Protein 2BDT (pdb70)

CATH classification: 3.40.50.300

Sequence (170 aa):
KKLYIITGPAGVGKSTTCKRLAAQLDNSAYIEGDIINHVVGGYRPPWESDELLALTWKNITDLTVNFLLAQNDVVLDYIAFPDEAEALAQTVQAKVDDVEIRFIILWTNREELLRRDALRKKGERCLELVEEFESKGIDERYFYNTSHLQPTNLNDIVKNLKTNPRFIFC

Organism: Halalkalibacterium halodurans (strain ATCC BAA-125 / DSM 18197 / FERM 7344 / JCM 9153 / C-125) (NCBI:txid272558)

Radius of gyration: 15.75 Å; Cα contacts (8 Å, |Δi|>4): 230; chains: 1; bounding box: 42×40×36 Å

Foldseek 3Di:
DEEEAEAEFPLLCLVVLLVLLQVPDPFADEAELVVLLCPDVPRDDCVPDVPSVVVSLVVVLVVCLVSVVVVHHYYYYDHDAPVSLVVSCVSSVVRDPPYQYFAAYEAEDPVVSQVSCVPPPVHPVSCVSVVVRVVSPDDPLRYDYCNPPDVVCSVVVSVCSVPPCSRSVD

Structure (mmCIF, N/CA/C/O backbone):
data_2BDT
#
_entry.id   2BDT
#
_cell.length_a   43.675
_cell.length_b   43.675
_cell.length_c   198.846
_cell.angle_alpha   90.00
_cell.angle_beta   90.00
_cell.angle_gamma   90.00
#
_symmetry.space_group_name_H-M   'P 43 21 2'
#
loop_
_entity.id
_entity.type
_entity.pdbx_description
1 polymer BH3686
2 non-polymer 'SULFATE ION'
3 water water
#
loop_
_atom_site.group_PDB
_atom_site.id
_atom_site.type_symbol
_atom_site.label_atom_id
_atom_site.label_alt_id
_atom_site.label_comp_id
_atom_site.label_asym_id
_atom_site.label_entity_id
_atom_site.label_seq_id
_atom_site.pdbx_PDB_ins_code
_atom_site.Cartn_x
_atom_site.Cartn_y
_atom_site.Cartn_z
_atom_site.occupancy
_atom_site.B_iso_or_equiv
_atom_site.auth_seq_id
_atom_site.auth_comp_id
_atom_site.auth_asym_id
_atom_site.auth_atom_id
_atom_site.pdbx_PDB_model_num
ATOM 9 N N . LYS A 1 2 ? 38.379 11.139 99.966 1.00 40.61 2 LYS A N 1
ATOM 10 C CA . LYS A 1 2 ? 36.958 11.098 99.661 1.00 35.31 2 LYS A CA 1
ATOM 11 C C . LYS A 1 2 ? 36.671 10.635 98.234 1.00 31.14 2 LYS A C 1
ATOM 12 O O . LYS A 1 2 ? 37.505 10.762 97.340 1.00 30.76 2 LYS A O 1
ATOM 18 N N . LYS A 1 3 ? 35.476 10.104 98.020 1.00 26.35 3 LYS A N 1
ATOM 19 C CA . LYS A 1 3 ? 35.110 9.634 96.702 1.00 22.81 3 LYS A CA 1
ATOM 20 C C . LYS A 1 3 ? 33.722 10.114 96.295 1.00 19.92 3 LYS A C 1
ATOM 21 O O . LYS A 1 3 ? 32.803 10.170 97.114 1.00 18.41 3 LYS A O 1
ATOM 27 N N . LEU A 1 4 ? 33.594 10.493 95.028 1.00 15.71 4 LEU A N 1
ATOM 28 C CA . LEU A 1 4 ? 32.325 10.944 94.484 1.00 15.76 4 LEU A CA 1
ATOM 29 C C . LEU A 1 4 ? 31.948 10.007 93.350 1.00 14.80 4 LEU A C 1
ATOM 30 O O . LEU A 1 4 ? 32.746 9.752 92.443 1.00 15.40 4 LEU A O 1
ATOM 35 N N . TYR A 1 5 ? 30.730 9.490 93.412 1.00 14.28 5 TYR A N 1
ATOM 36 C CA . TYR A 1 5 ? 30.230 8.564 92.405 1.00 13.44 5 TYR A CA 1
ATOM 37 C C . TYR A 1 5 ? 29.055 9.181 91.680 1.00 11.90 5 TYR A C 1
ATOM 38 O O . TYR A 1 5 ? 27.981 9.340 92.244 1.00 14.43 5 TYR A O 1
ATOM 47 N N . ILE A 1 6 ? 29.269 9.537 90.428 1.00 13.26 6 ILE A N 1
ATOM 48 C CA . ILE A 1 6 ? 28.219 10.113 89.601 1.00 12.61 6 ILE A CA 1
ATOM 49 C C . ILE A 1 6 ? 27.643 8.990 88.737 1.00 15.81 6 ILE A C 1
ATOM 50 O O . ILE A 1 6 ? 28.180 8.675 87.663 1.00 15.44 6 ILE A O 1
ATOM 55 N N . ILE A 1 7 ? 26.556 8.390 89.223 1.00 15.93 7 ILE A N 1
ATOM 56 C CA . ILE A 1 7 ? 25.885 7.288 88.544 1.00 15.95 7 ILE A CA 1
ATOM 57 C C . ILE A 1 7 ? 24.726 7.809 87.707 1.00 16.06 7 ILE A C 1
ATOM 58 O O . ILE A 1 7 ? 23.747 8.297 88.247 1.00 18.03 7 ILE A O 1
ATOM 63 N N . THR A 1 8 ? 24.820 7.689 86.391 1.00 16.83 8 THR A N 1
ATOM 64 C CA . THR A 1 8 ? 23.751 8.177 85.534 1.00 18.30 8 THR A CA 1
ATOM 65 C C . THR A 1 8 ? 23.269 7.096 84.553 1.00 19.65 8 THR A C 1
ATOM 66 O O . THR A 1 8 ? 23.597 5.920 84.714 1.00 19.27 8 THR A O 1
ATOM 70 N N . GLY A 1 9 ? 22.497 7.492 83.542 1.00 20.17 9 GLY A N 1
ATOM 71 C CA . GLY A 1 9 ? 21.988 6.530 82.576 1.00 20.35 9 GLY A CA 1
ATOM 72 C C . GLY A 1 9 ? 20.486 6.672 82.403 1.00 19.89 9 GLY A C 1
ATOM 73 O O . GLY A 1 9 ? 19.834 7.279 83.247 1.00 18.58 9 GLY A O 1
ATOM 74 N N . PRO A 1 10 ? 19.906 6.116 81.329 1.00 20.44 10 PRO A N 1
ATOM 75 C CA . PRO A 1 10 ? 18.470 6.185 81.043 1.00 22.71 10 PRO A CA 1
ATOM 76 C C . PRO A 1 10 ? 17.579 5.703 82.186 1.00 23.66 10 PRO A C 1
ATOM 77 O O . PRO A 1 10 ? 18.021 4.973 83.070 1.00 26.63 10 PRO A O 1
ATOM 81 N N . ALA A 1 11 ? 16.316 6.100 82.159 1.00 24.20 11 ALA A N 1
ATOM 82 C CA . ALA A 1 11 ? 15.392 5.674 83.199 1.00 26.68 11 ALA A CA 1
ATOM 83 C C . ALA A 1 11 ? 15.179 4.156 83.135 1.00 27.17 11 ALA A C 1
ATOM 84 O O . ALA A 1 11 ? 15.203 3.560 82.057 1.00 27.48 11 ALA A O 1
ATOM 86 N N . GLY A 1 12 ? 14.989 3.541 84.300 1.00 26.92 12 GLY A N 1
ATOM 87 C CA . GLY A 1 12 ? 14.767 2.107 84.368 1.00 24.93 12 GLY A CA 1
ATOM 88 C C . GLY A 1 12 ? 16.015 1.247 84.294 1.00 26.08 12 GLY A C 1
ATOM 89 O O . GLY A 1 12 ? 15.922 0.016 84.340 1.00 26.03 12 GLY A O 1
ATOM 90 N N . VAL A 1 13 ? 17.180 1.884 84.197 1.00 24.83 13 VAL A N 1
ATOM 91 C CA . VAL A 1 13 ? 18.441 1.160 84.100 1.00 23.34 13 VAL A CA 1
ATOM 92 C C . VAL A 1 13 ? 18.913 0.637 85.451 1.00 21.73 13 VAL A C 1
ATOM 93 O O . VAL A 1 13 ? 19.847 -0.158 85.522 1.00 22.13 13 VAL A O 1
ATOM 97 N N . GLY A 1 14 ? 18.264 1.085 86.523 1.00 23.12 14 GLY A N 1
ATOM 98 C CA . GLY A 1 14 ? 18.625 0.635 87.861 1.00 18.93 14 GLY A CA 1
ATOM 99 C C . GLY A 1 14 ? 19.587 1.539 88.619 1.00 18.69 14 GLY A C 1
ATOM 100 O O . GLY A 1 14 ? 20.362 1.064 89.460 1.00 17.10 14 GLY A O 1
ATOM 101 N N . LYS A 1 15 ? 19.543 2.841 88.336 1.00 16.21 15 LYS A N 1
ATOM 102 C CA . LYS A 1 15 ? 20.418 3.801 89.012 1.00 14.72 15 LYS A CA 1
ATOM 103 C C . LYS A 1 15 ? 20.106 3.855 90.505 1.00 14.15 15 LYS A C 1
ATOM 104 O O . LYS A 1 15 ? 21.005 3.814 91.346 1.00 15.90 15 LYS A O 1
ATOM 110 N N . SER A 1 16 ? 18.824 3.970 90.825 1.00 12.37 16 SER A N 1
ATOM 111 C CA . SER A 1 16 ? 18.385 4.028 92.214 1.00 13.57 16 SER A CA 1
ATOM 112 C C . SER A 1 16 ? 18.868 2.792 92.976 1.00 12.01 16 SER A C 1
ATOM 113 O O . SER A 1 16 ? 19.520 2.904 94.006 1.00 12.83 16 SER A O 1
ATOM 116 N N . THR A 1 17 ? 18.566 1.613 92.452 1.00 12.84 17 THR A N 1
ATOM 117 C CA . THR A 1 17 ? 18.965 0.371 93.098 1.00 14.34 17 THR A CA 1
ATOM 118 C C . THR A 1 17 ? 20.472 0.258 93.310 1.00 15.19 17 THR A C 1
ATOM 119 O O . THR A 1 17 ? 20.932 -0.174 94.368 1.00 15.39 17 THR A O 1
ATOM 123 N N . THR A 1 18 ? 21.240 0.654 92.305 1.00 16.37 18 THR A N 1
ATOM 124 C CA . THR A 1 18 ? 22.685 0.581 92.380 1.00 15.58 18 THR A CA 1
ATOM 125 C C . THR A 1 18 ? 23.254 1.589 93.368 1.00 14.93 18 THR A C 1
ATOM 126 O O . THR A 1 18 ? 24.137 1.259 94.165 1.00 14.34 18 THR A O 1
ATOM 130 N N . CYS A 1 19 ? 22.757 2.822 93.317 1.00 13.11 19 CYS A N 1
ATOM 131 C CA . CYS A 1 19 ? 23.259 3.859 94.220 1.00 14.15 19 CYS A CA 1
ATOM 132 C C . CYS A 1 19 ? 22.977 3.561 95.690 1.00 14.42 19 CYS A C 1
ATOM 133 O O . CYS A 1 19 ? 23.849 3.742 96.538 1.00 13.12 19 CYS A O 1
ATOM 136 N N . LYS A 1 20 ? 21.762 3.100 95.987 1.00 15.08 20 LYS A N 1
ATOM 137 C CA . LYS A 1 20 ? 21.381 2.783 97.362 1.00 15.39 20 LYS A CA 1
ATOM 138 C C . LYS A 1 20 ? 22.266 1.684 97.941 1.00 14.80 20 LYS A C 1
ATOM 139 O O . LYS A 1 20 ? 22.643 1.721 99.111 1.00 15.04 20 LYS A O 1
ATOM 145 N N . ARG A 1 21 ? 22.584 0.696 97.118 1.00 13.58 21 ARG A N 1
ATOM 146 C CA . ARG A 1 21 ? 23.420 -0.406 97.562 1.00 14.24 21 ARG A CA 1
ATOM 147 C C . ARG A 1 21 ? 24.853 0.103 97.736 1.00 15.36 21 ARG A C 1
ATOM 148 O O . ARG A 1 21 ? 25.504 -0.193 98.741 1.00 17.79 21 ARG A O 1
ATOM 156 N N . LEU A 1 22 ? 25.340 0.888 96.776 1.00 15.66 22 LEU A N 1
ATOM 157 C CA . LEU A 1 22 ? 26.700 1.426 96.866 1.00 16.17 22 LEU A CA 1
ATOM 158 C C . LEU A 1 22 ? 26.886 2.253 98.134 1.00 18.34 22 LEU A C 1
ATOM 159 O O . LEU A 1 22 ? 27.823 2.018 98.906 1.00 17.78 22 LEU A O 1
ATOM 164 N N . ALA A 1 23 ? 25.994 3.218 98.349 1.00 18.86 23 ALA A N 1
ATOM 165 C CA . ALA A 1 23 ? 26.069 4.083 99.527 1.00 21.03 23 ALA A CA 1
ATOM 166 C C . ALA A 1 23 ? 26.142 3.263 100.811 1.00 22.41 23 ALA A C 1
ATOM 167 O O . ALA A 1 23 ? 27.022 3.477 101.656 1.00 22.87 23 ALA A O 1
ATOM 169 N N . ALA A 1 24 ? 25.212 2.322 100.950 1.00 21.71 24 ALA A N 1
ATOM 170 C CA . ALA A 1 24 ? 25.153 1.474 102.132 1.00 22.47 24 ALA A CA 1
ATOM 171 C C . ALA A 1 24 ? 26.424 0.659 102.377 1.00 23.69 24 ALA A C 1
ATOM 172 O O . ALA A 1 24 ? 26.613 0.139 103.472 1.00 22.57 24 ALA A O 1
ATOM 174 N N . GLN A 1 25 ? 27.293 0.563 101.370 1.00 25.35 25 GLN A N 1
ATOM 175 C CA . GLN A 1 25 ? 28.536 -0.196 101.491 1.00 25.63 25 GLN A CA 1
ATOM 176 C C . GLN A 1 25 ? 29.708 0.598 102.067 1.00 26.47 25 GLN A C 1
ATOM 177 O O . GLN A 1 25 ? 30.606 0.029 102.686 1.00 26.94 25 GLN A O 1
ATOM 183 N N . LEU A 1 26 ? 29.717 1.907 101.856 1.00 25.34 26 LEU A N 1
ATOM 184 C CA . LEU A 1 26 ? 30.807 2.719 102.372 1.00 22.96 26 LEU A CA 1
ATOM 185 C C . LEU A 1 26 ? 30.589 2.979 103.861 1.00 23.02 26 LEU A C 1
ATOM 186 O O . LEU A 1 26 ? 29.452 2.974 104.329 1.00 23.74 26 LEU A O 1
ATOM 191 N N . ASP A 1 27 ? 31.675 3.184 104.604 1.00 22.38 27 ASP A N 1
ATOM 192 C CA . ASP A 1 27 ? 31.577 3.449 106.034 1.00 22.22 27 ASP A CA 1
ATOM 193 C C . ASP A 1 27 ? 30.927 4.789 106.308 1.00 20.81 27 ASP A C 1
ATOM 194 O O . ASP A 1 27 ? 30.122 4.926 107.228 1.00 22.94 27 ASP A O 1
ATOM 199 N N . ASN A 1 28 ? 31.298 5.786 105.517 1.00 18.89 28 ASN A N 1
ATOM 200 C CA . ASN A 1 28 ? 30.743 7.130 105.667 1.00 17.68 28 ASN A CA 1
ATOM 201 C C . ASN A 1 28 ? 30.396 7.658 104.291 1.00 15.71 28 ASN A C 1
ATOM 202 O O . ASN A 1 28 ? 31.282 7.954 103.484 1.00 15.59 28 ASN A O 1
ATOM 207 N N . SER A 1 29 ? 29.101 7.791 104.033 1.00 13.58 29 SER A N 1
ATOM 208 C CA . SER A 1 29 ? 28.660 8.236 102.730 1.00 12.92 29 SER A CA 1
ATOM 209 C C . SER A 1 29 ? 27.351 9.002 102.741 1.00 12.30 29 SER A C 1
ATOM 210 O O . SER A 1 29 ? 26.600 8.981 103.717 1.00 12.49 29 SER A O 1
ATOM 213 N N . ALA A 1 30 ? 27.090 9.675 101.629 1.00 10.77 30 ALA A N 1
ATOM 214 C CA . ALA A 1 30 ? 25.876 10.447 101.463 1.00 11.50 30 ALA A CA 1
ATOM 215 C C . ALA A 1 30 ? 25.261 10.046 100.130 1.00 12.40 30 ALA A C 1
ATOM 216 O O . ALA A 1 30 ? 25.973 9.860 99.140 1.00 10.96 30 ALA A O 1
ATOM 218 N N . TYR A 1 31 ? 23.941 9.902 100.107 1.00 11.86 31 TYR A N 1
ATOM 219 C CA . TYR A 1 31 ? 23.253 9.537 98.882 1.00 11.80 31 TYR A CA 1
ATOM 220 C C . TYR A 1 31 ? 22.346 10.676 98.448 1.00 11.35 31 TYR A C 1
ATOM 221 O O . TYR A 1 31 ? 21.437 11.064 99.180 1.00 10.04 31 TYR A O 1
ATOM 230 N N . ILE A 1 32 ? 22.607 11.218 97.260 1.00 11.89 32 ILE A N 1
ATOM 231 C CA . ILE A 1 32 ? 21.804 12.311 96.729 1.00 11.74 32 ILE A CA 1
ATOM 232 C C . ILE A 1 32 ? 20.976 11.846 95.537 1.00 12.08 32 ILE A C 1
ATOM 233 O O . ILE A 1 32 ? 21.512 11.324 94.564 1.00 12.59 32 ILE A O 1
ATOM 238 N N . GLU A 1 33 ? 19.669 12.040 95.622 1.00 12.99 33 GLU A N 1
ATOM 239 C CA . GLU A 1 33 ? 18.764 11.679 94.535 1.00 15.24 33 GLU A CA 1
ATOM 240 C C . GLU A 1 33 ? 18.398 12.970 93.804 1.00 14.82 33 GLU A C 1
ATOM 241 O O . GLU A 1 33 ? 17.624 13.777 94.315 1.00 12.69 33 GLU A O 1
ATOM 247 N N 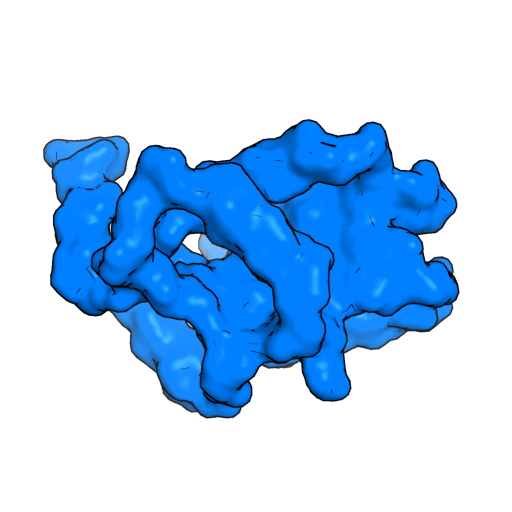. GLY A 1 34 ? 18.953 13.159 92.611 1.00 15.73 34 GLY A N 1
ATOM 248 C CA . GLY A 1 34 ? 18.673 14.359 91.848 1.00 17.11 34 GLY A CA 1
ATOM 249 C C . GLY A 1 34 ? 17.203 14.730 91.755 1.00 19.28 34 GLY A C 1
ATOM 250 O O . GLY A 1 34 ? 16.857 15.907 91.863 1.00 21.08 34 GLY A O 1
ATOM 251 N N . ASP A 1 35 ? 16.333 13.742 91.557 1.00 18.73 35 ASP A N 1
ATOM 252 C CA . ASP A 1 35 ? 14.902 14.015 91.447 1.00 21.13 35 ASP A CA 1
ATOM 253 C C . ASP A 1 35 ? 14.263 14.646 92.677 1.00 20.36 35 ASP A C 1
ATOM 254 O O . ASP A 1 35 ? 13.418 15.532 92.550 1.00 20.37 35 ASP A O 1
ATOM 259 N N . ILE A 1 36 ? 14.654 14.202 93.866 1.00 18.69 36 ILE A N 1
ATOM 260 C CA . ILE A 1 36 ? 14.066 14.778 95.066 1.00 19.60 36 ILE A CA 1
ATOM 261 C C . ILE A 1 36 ? 14.489 16.252 95.142 1.00 17.42 36 ILE A C 1
ATOM 262 O O . ILE A 1 36 ? 13.691 17.117 95.504 1.00 16.46 36 ILE A O 1
ATOM 267 N N . ILE A 1 37 ? 15.732 16.543 94.764 1.00 15.07 37 ILE A N 1
ATOM 268 C CA . ILE A 1 37 ? 16.233 17.921 94.793 1.00 14.47 37 ILE A CA 1
ATOM 269 C C . ILE A 1 37 ? 15.451 18.804 93.827 1.00 13.35 37 ILE A C 1
ATOM 270 O O . ILE A 1 37 ? 14.994 19.896 94.178 1.00 11.47 37 ILE A O 1
ATOM 275 N N . ASN A 1 38 ? 15.310 18.312 92.605 1.00 11.88 38 ASN A N 1
ATOM 276 C CA . ASN A 1 38 ? 14.600 19.025 91.555 1.00 13.51 38 ASN A CA 1
ATOM 277 C C . ASN A 1 38 ? 13.155 19.288 91.948 1.00 14.96 38 ASN A C 1
ATOM 278 O O . ASN A 1 38 ? 12.636 20.383 91.745 1.00 15.64 38 ASN A O 1
ATOM 283 N N . HIS A 1 39 ? 12.504 18.278 92.510 1.00 14.49 39 HIS A N 1
ATOM 284 C CA . HIS A 1 39 ? 11.115 18.427 92.888 1.00 14.39 39 HIS A CA 1
ATOM 285 C C . HIS A 1 39 ? 10.890 19.254 94.156 1.00 14.96 39 HIS A C 1
ATOM 286 O O . HIS A 1 39 ? 9.765 19.362 94.631 1.00 11.62 39 HIS A O 1
ATOM 301 N N . VAL A 1 41 ? 11.104 22.349 94.277 1.00 13.17 41 VAL A N 1
ATOM 302 C CA . VAL A 1 41 ? 10.413 23.544 93.824 1.00 16.72 41 VAL A CA 1
ATOM 303 C C . VAL A 1 41 ? 8.953 23.202 93.541 1.00 15.35 41 VAL A C 1
ATOM 304 O O . VAL A 1 41 ? 8.659 22.347 92.713 1.00 15.92 41 VAL A O 1
ATOM 308 N N . VAL A 1 42 ? 8.048 23.868 94.254 1.00 16.55 42 VAL A N 1
ATOM 309 C CA . VAL A 1 42 ? 6.612 23.642 94.103 1.00 17.28 42 VAL A CA 1
ATOM 310 C C . VAL A 1 42 ? 5.971 24.720 93.237 1.00 17.95 42 VAL A C 1
ATOM 311 O O . VAL A 1 42 ? 5.736 24.510 92.045 1.00 20.83 42 VAL A O 1
ATOM 315 N N . GLY A 1 43 ? 5.687 25.871 93.835 1.00 15.93 43 GLY A N 1
ATOM 316 C CA . GLY A 1 43 ? 5.092 26.949 93.071 1.00 15.70 43 GLY A CA 1
ATOM 317 C C . GLY A 1 43 ? 5.975 27.327 91.894 1.00 17.39 43 GLY A C 1
ATOM 318 O O . GLY A 1 43 ? 7.152 27.667 92.073 1.00 15.41 43 GLY A O 1
ATOM 319 N N . GLY A 1 44 ?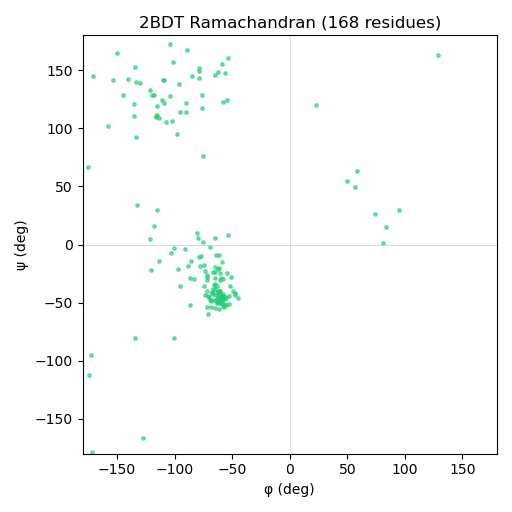 5.414 27.247 90.688 1.00 15.84 44 GLY A N 1
ATOM 320 C CA . GLY A 1 44 ? 6.159 27.600 89.495 1.00 14.20 44 GLY A CA 1
ATOM 321 C C . GLY A 1 44 ? 7.039 26.498 88.945 1.00 16.10 44 GLY A C 1
ATOM 322 O O . GLY A 1 44 ? 7.907 26.746 88.103 1.00 17.11 44 GLY A O 1
ATOM 323 N N . TYR A 1 45 ? 6.814 25.273 89.403 1.00 16.49 45 TYR A N 1
ATOM 324 C CA . TYR A 1 45 ? 7.613 24.140 88.945 1.00 15.94 45 TYR A CA 1
ATOM 325 C C . TYR A 1 45 ? 7.480 23.876 87.451 1.00 19.17 45 TYR A C 1
ATOM 326 O O . TYR A 1 45 ? 6.429 24.098 86.844 1.00 19.75 4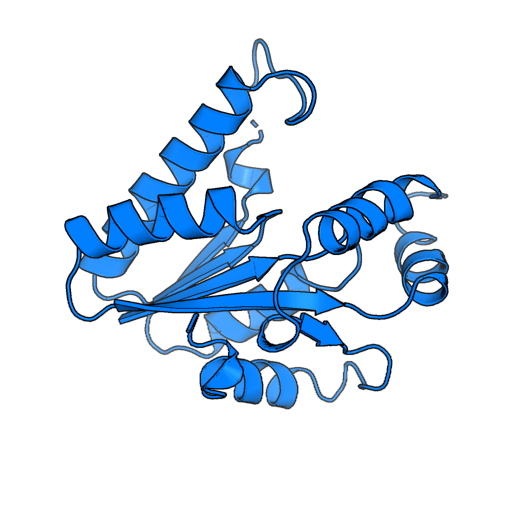5 TYR A O 1
ATOM 335 N N . ARG A 1 46 ? 8.561 23.373 86.873 1.00 20.85 46 ARG A N 1
ATOM 336 C CA . ARG A 1 46 ? 8.595 23.061 85.464 1.00 22.75 46 ARG A CA 1
ATOM 337 C C . ARG A 1 46 ? 9.632 21.962 85.279 1.00 24.00 46 ARG A C 1
ATOM 338 O O . ARG A 1 46 ? 10.662 21.953 85.943 1.00 24.35 46 ARG A O 1
ATOM 346 N N . PRO A 1 47 ? 9.363 21.004 84.386 1.00 26.11 47 PRO A N 1
ATOM 347 C CA . PRO A 1 47 ? 10.318 19.919 84.155 1.00 25.32 47 PRO A CA 1
ATOM 348 C C . PRO A 1 47 ? 11.672 20.427 83.698 1.00 25.57 47 PRO A C 1
ATOM 349 O O . PRO A 1 47 ? 11.778 21.513 83.128 1.00 25.17 47 PRO A O 1
ATOM 353 N N . PRO A 1 48 ? 12.728 19.639 83.945 1.00 26.18 48 PRO A N 1
ATOM 354 C CA . PRO A 1 48 ? 14.107 19.972 83.574 1.00 27.90 48 PRO A CA 1
ATOM 355 C C . PRO A 1 48 ? 14.265 20.420 82.121 1.00 28.72 48 PRO A C 1
ATOM 356 O O . PRO A 1 48 ? 15.013 21.349 81.828 1.00 28.67 48 PRO A O 1
ATOM 360 N N . TRP A 1 49 ? 13.552 19.758 81.216 1.00 29.99 49 TRP A N 1
ATOM 361 C CA . TRP A 1 49 ? 13.640 20.085 79.801 1.00 31.97 49 TRP A CA 1
ATOM 362 C C . TRP A 1 49 ? 12.832 21.312 79.371 1.00 31.58 49 TRP A C 1
ATOM 363 O O . TRP A 1 49 ? 12.760 21.613 78.184 1.00 32.39 49 TRP A O 1
ATOM 374 N N . GLU A 1 50 ? 12.231 22.022 80.322 1.00 29.96 50 GLU A N 1
ATOM 375 C CA . GLU A 1 50 ? 11.461 23.211 79.976 1.00 29.77 50 GLU A CA 1
ATOM 376 C C . GLU A 1 50 ? 11.965 24.475 80.663 1.00 30.23 50 GLU A C 1
ATOM 377 O O . GLU A 1 50 ? 11.356 25.539 80.528 1.00 30.59 50 GLU A O 1
ATOM 383 N N . SER A 1 51 ? 13.070 24.363 81.398 1.00 29.62 51 SER A N 1
ATOM 384 C CA . SER A 1 51 ? 13.637 25.513 82.102 1.00 28.72 51 SER A CA 1
ATOM 385 C C . SER A 1 51 ? 15.117 25.351 82.429 1.00 28.06 51 SER A C 1
ATOM 386 O O . SER A 1 51 ? 15.472 24.666 83.376 1.00 28.53 51 SER A O 1
ATOM 389 N N . ASP A 1 52 ? 15.979 25.987 81.647 1.00 29.07 52 ASP A N 1
ATOM 390 C CA . ASP A 1 52 ? 17.410 25.903 81.891 1.00 30.34 52 ASP A CA 1
ATOM 391 C C . ASP A 1 52 ? 17.750 26.544 83.225 1.00 29.58 52 ASP A C 1
ATOM 392 O O . ASP A 1 52 ? 18.775 26.235 83.824 1.00 32.25 52 ASP A O 1
ATOM 397 N N . GLU A 1 53 ? 16.877 27.442 83.673 1.00 28.17 53 GLU A N 1
ATOM 398 C CA . GLU A 1 53 ? 17.036 28.138 84.939 1.00 26.03 53 GLU A CA 1
ATOM 399 C C . GLU A 1 53 ? 16.788 27.178 86.098 1.00 23.74 53 GLU A C 1
ATOM 400 O O . GLU A 1 53 ? 17.612 27.051 86.997 1.00 21.12 53 GLU A O 1
ATOM 406 N N . LEU A 1 54 ? 15.638 26.513 86.075 1.00 21.34 54 LEU A N 1
ATOM 407 C CA . LEU A 1 54 ? 15.299 25.587 87.139 1.00 20.73 54 LEU A CA 1
ATOM 408 C C . LEU A 1 54 ? 16.288 24.429 87.178 1.00 19.81 54 LEU A C 1
ATOM 409 O O . LEU A 1 54 ? 16.648 23.954 88.256 1.00 22.11 54 LEU A O 1
ATOM 414 N N . LEU A 1 55 ? 16.745 24.002 86.005 1.00 16.11 55 LEU A N 1
ATOM 415 C CA . LEU A 1 55 ? 17.700 22.914 85.912 1.00 16.18 55 LEU A CA 1
ATOM 416 C C . LEU A 1 55 ? 19.049 23.336 86.484 1.00 14.26 55 LEU A C 1
ATOM 417 O O . LEU A 1 55 ? 19.703 22.562 87.180 1.00 13.04 55 LEU A O 1
ATOM 422 N N . ALA A 1 56 ? 19.466 24.563 86.198 1.00 13.82 56 ALA A N 1
ATOM 423 C CA . ALA A 1 56 ? 20.744 25.049 86.715 1.00 13.73 56 ALA A CA 1
ATOM 424 C C . ALA A 1 56 ? 20.648 25.151 88.233 1.00 12.96 56 ALA A C 1
ATOM 425 O O . ALA A 1 56 ? 21.622 24.895 88.939 1.00 14.97 56 ALA A O 1
ATOM 427 N N . LEU A 1 57 ? 19.467 25.517 88.729 1.00 11.15 57 LEU A N 1
ATOM 428 C CA . LEU A 1 57 ? 19.241 25.629 90.170 1.00 11.39 57 LEU A CA 1
ATOM 429 C C . LEU A 1 57 ? 19.452 24.255 90.804 1.00 10.47 57 LEU A C 1
ATOM 430 O O . LEU A 1 57 ? 20.185 24.108 91.784 1.00 8.86 57 LEU A O 1
ATOM 435 N N . THR A 1 58 ? 18.797 23.252 90.229 1.00 10.43 58 THR A N 1
ATOM 436 C CA . THR A 1 58 ? 18.920 21.883 90.710 1.00 9.20 58 THR A CA 1
ATOM 437 C C . THR A 1 58 ? 20.388 21.448 90.814 1.00 9.27 58 THR A C 1
ATOM 438 O O . THR A 1 58 ? 20.790 20.848 91.817 1.00 7.60 58 THR A O 1
ATOM 442 N N . TRP A 1 59 ? 21.194 21.767 89.801 1.00 8.55 59 TRP A N 1
ATOM 443 C CA . TRP A 1 59 ? 22.608 21.394 89.832 1.00 10.45 59 TRP A CA 1
ATOM 444 C C . TRP A 1 59 ? 23.393 22.229 90.836 1.00 11.21 59 TRP A C 1
ATOM 445 O O . TRP A 1 59 ? 24.418 21.792 91.360 1.00 12.99 59 TRP A O 1
ATOM 456 N N . LYS A 1 60 ? 22.903 23.433 91.099 1.00 10.99 60 LYS A N 1
ATOM 457 C CA . LYS A 1 60 ? 23.532 24.319 92.070 1.00 11.20 60 LYS A CA 1
ATOM 458 C C . LYS A 1 60 ? 23.327 23.688 93.454 1.00 11.43 60 LYS A C 1
ATOM 459 O O . LYS A 1 60 ? 24.270 23.552 94.237 1.00 11.93 60 LYS A O 1
ATOM 465 N N . ASN A 1 61 ? 22.088 23.302 93.735 1.00 8.01 61 ASN A N 1
ATOM 466 C CA . ASN A 1 61 ? 21.733 22.669 94.995 1.00 7.06 61 ASN A CA 1
ATOM 467 C C . ASN A 1 61 ? 22.467 21.336 95.161 1.00 6.62 61 ASN A C 1
ATOM 468 O O . ASN A 1 61 ? 22.977 21.025 96.230 1.00 5.50 61 ASN A O 1
ATOM 473 N N . ILE A 1 62 ? 22.536 20.555 94.095 1.00 6.24 62 ILE A N 1
ATOM 474 C CA . ILE A 1 62 ? 23.245 19.284 94.151 1.00 6.54 62 ILE A CA 1
ATOM 475 C C . ILE A 1 62 ? 24.715 19.527 94.476 1.00 6.54 62 ILE A C 1
ATOM 476 O O . ILE A 1 62 ? 25.271 18.868 95.341 1.00 5.29 62 ILE A O 1
ATOM 481 N N . THR A 1 63 ? 25.329 20.479 93.774 1.00 7.80 63 THR A N 1
ATOM 482 C CA . THR A 1 63 ? 26.738 20.814 93.960 1.00 9.15 63 THR A CA 1
ATOM 483 C C . THR A 1 63 ? 27.061 21.269 95.376 1.00 8.50 63 THR A C 1
ATOM 484 O O . THR A 1 63 ? 28.032 20.807 95.949 1.00 9.00 63 THR A O 1
ATOM 488 N N . ASP A 1 64 ? 26.265 22.181 95.932 1.00 9.63 64 ASP A N 1
ATOM 489 C CA . ASP A 1 64 ? 26.515 22.674 97.287 1.00 10.79 64 ASP A CA 1
ATOM 490 C C . ASP A 1 64 ? 26.346 21.571 98.328 1.00 10.72 64 ASP A C 1
ATOM 491 O O . ASP A 1 64 ? 27.046 21.559 99.330 1.00 9.71 64 ASP A O 1
ATOM 496 N N . LEU A 1 65 ? 25.421 20.647 98.093 1.00 11.68 65 LEU A N 1
ATOM 497 C CA . LEU A 1 65 ? 25.225 19.552 99.027 1.00 12.22 65 LEU A CA 1
ATOM 498 C C . LEU A 1 65 ? 26.413 18.593 98.927 1.00 12.12 65 LEU A C 1
ATOM 499 O O . LEU A 1 65 ? 26.896 18.091 99.940 1.00 12.22 65 LEU A O 1
ATOM 504 N N . THR A 1 66 ? 26.892 18.354 97.706 1.00 10.43 66 THR A N 1
ATOM 505 C CA . THR A 1 66 ? 28.019 17.446 97.491 1.00 10.53 66 THR A CA 1
ATOM 506 C C . THR A 1 66 ? 29.282 17.974 98.178 1.00 9.96 66 THR A C 1
ATOM 507 O O . THR A 1 66 ? 29.989 17.230 98.854 1.00 10.23 66 THR A O 1
ATOM 511 N N . VAL A 1 67 ? 29.562 19.258 98.016 1.00 10.06 67 VAL A N 1
ATOM 512 C CA . VAL A 1 67 ? 30.734 19.840 98.648 1.00 11.06 67 VAL A CA 1
ATOM 513 C C . VAL A 1 67 ? 30.681 19.671 100.171 1.00 11.71 67 VAL A C 1
ATOM 514 O O . VAL A 1 67 ? 31.637 19.185 100.784 1.00 10.76 67 VAL A O 1
ATOM 518 N N . ASN A 1 68 ? 29.558 20.050 100.777 1.00 11.07 68 ASN A N 1
ATOM 519 C CA . ASN A 1 68 ? 29.394 19.915 102.218 1.00 9.79 68 ASN A CA 1
ATOM 520 C C . ASN A 1 68 ? 29.605 18.466 102.703 1.00 10.36 68 ASN A C 1
ATOM 521 O O . ASN A 1 68 ? 30.323 18.236 103.681 1.00 10.02 68 ASN A O 1
ATOM 526 N N . PHE A 1 69 ? 29.000 17.493 102.025 1.00 9.23 69 PHE A N 1
ATOM 527 C CA . PHE A 1 69 ? 29.149 16.083 102.415 1.00 10.20 69 PHE A CA 1
ATOM 528 C C . PHE A 1 69 ? 30.603 15.599 102.306 1.00 10.86 69 PHE A C 1
ATOM 529 O O . PHE A 1 69 ? 31.078 14.857 103.155 1.00 10.96 69 PHE A O 1
ATOM 537 N N . LEU A 1 70 ? 31.300 16.008 101.249 1.00 11.79 70 LEU A N 1
ATOM 538 C CA . LEU A 1 70 ? 32.694 15.615 101.072 1.00 10.75 70 LEU A CA 1
ATOM 539 C C . LEU A 1 70 ? 33.564 16.241 102.166 1.00 10.70 70 LEU A C 1
ATOM 540 O O . LEU A 1 70 ? 34.374 15.553 102.788 1.00 10.33 70 LEU A O 1
ATOM 545 N N . LEU A 1 71 ? 33.395 17.541 102.401 1.00 11.16 71 LEU A N 1
ATOM 546 C CA . LEU A 1 71 ? 34.163 18.246 103.435 1.00 11.52 71 LEU A CA 1
ATOM 547 C C . LEU A 1 71 ? 33.903 17.649 104.800 1.00 11.25 71 LEU A C 1
ATOM 548 O O . LEU A 1 71 ? 34.776 17.669 105.664 1.00 11.79 71 LEU A O 1
ATOM 553 N N . ALA A 1 72 ? 32.698 17.113 104.979 1.00 11.75 72 ALA A N 1
ATOM 554 C CA . ALA A 1 72 ? 32.295 16.492 106.235 1.00 13.15 72 ALA A CA 1
ATOM 555 C C . ALA A 1 72 ? 32.834 15.062 106.347 1.00 15.79 72 ALA A C 1
ATOM 556 O O . ALA A 1 72 ? 32.435 14.317 107.239 1.00 15.58 72 ALA A O 1
ATOM 558 N N . GLN A 1 73 ? 33.726 14.688 105.432 1.00 17.62 73 GLN A N 1
ATOM 559 C CA . GLN A 1 73 ? 34.354 13.368 105.427 1.00 20.01 73 GLN A CA 1
ATOM 560 C C . GLN A 1 73 ? 33.438 12.241 104.959 1.00 22.15 73 GLN A C 1
ATOM 561 O O . GLN A 1 73 ? 33.637 11.084 105.330 1.00 24.08 73 GLN A O 1
ATOM 567 N N . ASN A 1 74 ? 32.443 12.572 104.140 1.00 22.21 74 ASN A N 1
ATOM 568 C CA . ASN A 1 74 ? 31.517 11.572 103.609 1.00 20.60 74 ASN A CA 1
ATOM 569 C C . ASN A 1 74 ? 31.751 11.350 102.123 1.00 20.35 74 ASN A C 1
ATOM 570 O O . ASN A 1 74 ? 32.046 12.294 101.391 1.00 20.33 74 ASN A O 1
ATOM 575 N N . ASP A 1 75 ? 31.644 10.102 101.680 1.00 17.98 75 ASP A N 1
ATOM 576 C CA . ASP A 1 75 ? 31.773 9.828 100.263 1.00 15.98 75 ASP A CA 1
ATOM 577 C C . ASP A 1 75 ? 30.412 10.230 99.738 1.00 14.67 75 ASP A C 1
ATOM 578 O O . ASP A 1 75 ? 29.423 10.125 100.462 1.00 14.13 75 ASP A O 1
ATOM 583 N N . VAL A 1 76 ? 30.347 10.703 98.500 1.00 12.76 76 VAL A N 1
ATOM 584 C CA . VAL A 1 76 ? 29.061 11.105 97.943 1.00 10.66 76 VAL A CA 1
ATOM 585 C C . VAL A 1 76 ? 28.647 10.288 96.727 1.00 9.81 76 VAL A C 1
ATOM 586 O O . VAL A 1 76 ? 29.409 10.150 95.764 1.00 9.44 76 VAL A O 1
ATOM 590 N N . VAL A 1 77 ? 27.417 9.777 96.787 1.00 9.29 77 VAL A N 1
ATOM 591 C CA . VAL A 1 77 ? 26.811 8.978 95.726 1.00 9.73 77 VAL A CA 1
ATOM 592 C C . VAL A 1 77 ? 25.643 9.756 95.122 1.00 11.71 77 VAL A C 1
ATOM 593 O O . VAL A 1 77 ? 24.587 9.927 95.745 1.00 11.41 77 VAL A O 1
ATOM 597 N N . LEU A 1 78 ? 25.838 10.223 93.899 1.00 13.35 78 LEU A N 1
ATOM 598 C CA . LEU A 1 78 ? 24.825 11.000 93.215 1.00 14.06 78 LEU A CA 1
ATOM 599 C C . LEU A 1 78 ? 24.083 10.217 92.135 1.00 14.62 78 LEU A C 1
ATOM 600 O O . LEU A 1 78 ? 24.698 9.600 91.266 1.00 14.35 78 LEU A O 1
ATOM 605 N N . ASP A 1 79 ? 22.755 10.233 92.216 1.00 15.99 79 ASP A N 1
ATOM 606 C CA . ASP A 1 79 ? 21.893 9.565 91.243 1.00 16.13 79 ASP A CA 1
ATOM 607 C C . ASP A 1 79 ? 21.082 10.619 90.506 1.00 16.25 79 ASP A C 1
ATOM 608 O O . ASP A 1 79 ? 20.211 11.256 91.096 1.00 17.50 79 ASP A O 1
ATOM 613 N N . TYR A 1 80 ? 21.362 10.802 89.222 1.00 15.88 80 TYR A N 1
ATOM 614 C CA . TYR A 1 80 ? 20.625 11.775 88.423 1.00 14.96 80 TYR A CA 1
ATOM 615 C C . TYR A 1 80 ? 21.015 11.610 86.961 1.00 16.27 80 TYR A C 1
ATOM 616 O O . TYR A 1 80 ? 21.793 10.718 86.623 1.00 17.34 80 TYR A O 1
ATOM 625 N N . ILE A 1 81 ? 20.455 12.446 86.091 1.00 17.61 81 ILE A N 1
ATOM 626 C CA . ILE A 1 81 ? 20.782 12.398 84.666 1.00 18.04 81 ILE A CA 1
ATOM 627 C C . ILE A 1 81 ? 21.962 13.340 84.492 1.00 16.23 81 ILE A C 1
ATOM 628 O O . ILE A 1 81 ? 21.869 14.512 84.829 1.00 17.78 81 ILE A O 1
ATOM 633 N N . ALA A 1 82 ? 23.079 12.836 83.990 1.00 16.03 82 ALA A N 1
ATOM 634 C CA . ALA A 1 82 ? 24.247 13.690 83.828 1.00 16.27 82 ALA A CA 1
ATOM 635 C C . ALA A 1 82 ? 25.100 13.385 82.599 1.00 17.74 82 ALA A C 1
ATOM 636 O O . ALA A 1 82 ? 25.501 12.248 82.374 1.00 18.43 82 ALA A O 1
ATOM 638 N N . PHE A 1 83 ? 25.383 14.418 81.812 1.00 20.96 83 PHE A N 1
ATOM 639 C CA . PHE A 1 83 ? 26.214 14.277 80.625 1.00 22.49 83 PHE A CA 1
ATOM 640 C C . PHE A 1 83 ? 27.596 14.853 80.948 1.00 23.07 83 PHE A C 1
ATOM 641 O O . PHE A 1 83 ? 27.810 15.419 82.028 1.00 21.77 83 PHE A O 1
ATOM 649 N N . PRO A 1 84 ? 28.560 14.683 80.030 1.00 24.56 84 PRO A N 1
ATOM 650 C CA . PRO A 1 84 ? 29.931 15.184 80.202 1.00 24.16 84 PRO A CA 1
ATOM 651 C C . PRO A 1 84 ? 29.993 16.621 80.723 1.00 24.08 84 PRO A C 1
ATOM 652 O O . PRO A 1 84 ? 30.758 16.919 81.637 1.00 24.85 84 PRO A O 1
ATOM 656 N N . ASP A 1 85 ? 29.182 17.501 80.142 1.00 24.79 85 ASP A N 1
ATOM 657 C CA . ASP A 1 85 ? 29.127 18.907 80.550 1.00 24.71 85 ASP A CA 1
ATOM 658 C C . ASP A 1 85 ? 28.817 19.084 82.036 1.00 23.55 85 ASP A C 1
ATOM 659 O O . ASP A 1 85 ? 29.520 19.811 82.743 1.00 21.01 85 ASP A O 1
ATOM 664 N N . GLU A 1 86 ? 27.762 18.427 82.504 1.00 22.23 86 GLU A N 1
ATOM 665 C CA . GLU A 1 86 ? 27.382 18.527 83.904 1.00 22.01 86 GLU A CA 1
ATOM 666 C C . GLU A 1 86 ? 28.434 17.889 84.807 1.00 20.64 86 GLU A C 1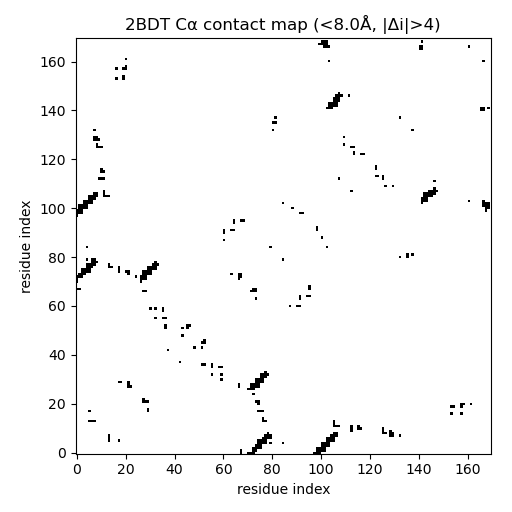
ATOM 667 O O . GLU A 1 86 ? 28.786 18.449 85.837 1.00 20.64 86 GLU A O 1
ATOM 673 N N . ALA A 1 87 ? 28.946 16.728 84.414 1.00 21.05 87 ALA A N 1
ATOM 674 C CA . ALA A 1 87 ? 29.963 16.042 85.210 1.00 21.57 87 ALA A CA 1
ATOM 675 C C . ALA A 1 87 ? 31.206 16.917 85.331 1.00 20.87 87 ALA A C 1
ATOM 676 O O . ALA A 1 87 ? 31.782 17.049 86.407 1.00 19.58 87 ALA A O 1
ATOM 678 N N . GLU A 1 88 ? 31.617 17.505 84.213 1.00 22.17 88 GLU A N 1
ATOM 679 C CA . GLU A 1 88 ? 32.789 18.368 84.182 1.00 22.72 88 GLU A CA 1
ATOM 680 C C . GLU A 1 88 ? 32.597 19.553 85.117 1.00 20.55 88 GLU A C 1
ATOM 681 O O . GLU A 1 88 ? 33.469 19.869 85.915 1.00 20.14 88 GLU A O 1
ATOM 687 N N . ALA A 1 89 ? 31.442 20.199 85.020 1.00 19.66 89 ALA A N 1
ATOM 688 C CA . ALA A 1 89 ? 31.158 21.359 85.849 1.00 20.51 89 ALA A CA 1
ATOM 689 C C . ALA A 1 89 ? 31.202 21.016 87.332 1.00 21.06 89 ALA A C 1
ATOM 690 O O . ALA A 1 89 ? 31.863 21.710 88.118 1.00 19.31 89 ALA A O 1
ATOM 692 N N . LEU A 1 90 ? 30.499 19.951 87.711 1.00 18.68 90 LEU A N 1
ATOM 693 C CA . LEU A 1 90 ? 30.471 19.530 89.106 1.00 19.06 90 LEU A CA 1
ATOM 694 C C . LEU A 1 90 ? 31.881 19.263 89.621 1.00 20.74 90 LEU A C 1
ATOM 695 O O . LEU A 1 90 ? 32.254 19.698 90.718 1.00 19.50 90 LEU A O 1
ATOM 700 N N . ALA A 1 91 ? 32.659 18.550 88.811 1.00 20.26 91 ALA A N 1
ATOM 701 C CA . ALA A 1 91 ? 34.024 18.211 89.164 1.00 20.78 91 ALA A CA 1
ATOM 702 C C . ALA A 1 91 ? 34.872 19.451 89.419 1.00 21.51 91 ALA A C 1
ATOM 703 O O . ALA A 1 91 ? 35.641 19.500 90.390 1.00 19.75 91 ALA A O 1
ATOM 705 N N . GLN A 1 92 ? 34.737 20.448 88.547 1.00 21.41 92 GLN A N 1
ATOM 706 C CA . GLN A 1 92 ? 35.508 21.682 88.686 1.00 22.65 92 GLN A CA 1
ATOM 707 C C . GLN A 1 92 ? 35.244 22.364 90.018 1.00 20.97 92 GLN A C 1
ATOM 708 O O . GLN A 1 92 ? 36.168 22.826 90.684 1.00 20.42 92 GLN A O 1
ATOM 714 N N . THR A 1 93 ? 33.980 22.412 90.414 1.00 21.51 93 THR A N 1
ATOM 715 C CA . THR A 1 93 ? 33.613 23.046 91.677 1.00 21.77 93 THR A CA 1
ATOM 716 C C . THR A 1 93 ? 34.122 22.272 92.889 1.00 21.65 93 THR A C 1
ATOM 717 O O . THR A 1 93 ? 34.799 22.831 93.753 1.00 21.38 93 THR A O 1
ATOM 721 N N . VAL A 1 94 ? 33.795 20.986 92.954 1.00 20.79 94 VAL A N 1
ATOM 722 C CA . VAL A 1 94 ? 34.226 20.183 94.087 1.00 22.60 94 VAL A CA 1
ATOM 723 C C . VAL A 1 94 ? 35.745 20.204 94.228 1.00 24.07 94 VAL A C 1
ATOM 724 O O . VAL A 1 94 ? 36.270 20.435 95.322 1.00 22.29 94 VAL A O 1
ATOM 728 N N . GLN A 1 95 ? 36.438 19.998 93.110 1.00 23.58 95 GLN A N 1
ATOM 729 C CA . GLN A 1 95 ? 37.892 19.987 93.084 1.00 24.31 95 GLN A CA 1
ATOM 730 C C . GLN A 1 95 ? 38.474 21.325 93.552 1.00 23.09 95 GLN A C 1
ATOM 731 O O . GLN A 1 95 ? 39.569 21.372 94.105 1.00 22.73 95 GLN A O 1
ATOM 737 N N . ALA A 1 96 ? 37.740 22.409 93.337 1.00 20.66 96 ALA A N 1
ATOM 738 C CA . ALA A 1 96 ? 38.206 23.726 93.748 1.00 20.77 96 ALA A CA 1
ATOM 739 C C . ALA A 1 96 ? 37.848 23.999 95.207 1.00 20.43 96 ALA A C 1
ATOM 740 O O . ALA A 1 96 ? 38.370 24.931 95.815 1.00 21.20 96 ALA A O 1
ATOM 742 N N . LYS A 1 97 ? 36.954 23.191 95.767 1.00 19.60 97 LYS A N 1
ATOM 743 C CA . LYS A 1 97 ? 36.540 23.375 97.154 1.00 18.44 97 LYS A CA 1
ATOM 744 C C . LYS A 1 97 ? 36.948 22.248 98.091 1.00 16.87 97 LYS A C 1
ATOM 745 O O . LYS A 1 97 ? 36.890 22.406 99.313 1.00 17.47 97 LYS A O 1
ATOM 751 N N . VAL A 1 98 ? 37.365 21.118 97.527 1.00 15.62 98 VAL A N 1
ATOM 752 C CA . VAL A 1 98 ? 37.783 19.971 98.335 1.00 14.93 98 VAL A CA 1
ATOM 753 C C . VAL A 1 98 ? 39.005 19.284 97.728 1.00 16.38 98 VAL A C 1
ATOM 754 O O . VAL A 1 98 ? 39.116 19.159 96.510 1.00 18.31 98 VAL A O 1
ATOM 758 N N . ASP A 1 99 ? 39.905 18.822 98.588 1.00 16.96 99 ASP A N 1
ATOM 759 C CA . ASP A 1 99 ? 41.116 18.138 98.160 1.00 16.35 99 ASP A CA 1
ATOM 760 C C . ASP A 1 99 ? 40.984 16.629 98.302 1.00 17.98 99 ASP A C 1
ATOM 761 O O . ASP A 1 99 ? 40.168 16.142 99.085 1.00 16.33 99 ASP A O 1
ATOM 766 N N . ASP A 1 100 ? 41.791 15.903 97.529 1.00 17.04 100 ASP A N 1
ATOM 767 C CA . ASP A 1 100 ? 41.810 14.453 97.565 1.00 18.69 100 ASP A CA 1
ATOM 768 C C . ASP A 1 100 ? 40.459 13.794 97.304 1.00 20.24 100 ASP A C 1
ATOM 769 O O . ASP A 1 100 ? 40.022 12.903 98.036 1.00 19.37 100 ASP A O 1
ATOM 774 N N . VAL A 1 101 ? 39.807 14.232 96.238 1.00 20.14 101 VAL A N 1
ATOM 775 C CA . VAL A 1 101 ? 38.518 13.689 95.875 1.00 20.33 101 VAL A CA 1
ATOM 776 C C . VAL A 1 101 ? 38.615 12.987 94.531 1.00 20.34 101 VAL A C 1
ATOM 777 O O . VAL A 1 101 ? 38.809 13.627 93.504 1.00 21.28 101 VAL A O 1
ATOM 781 N N . GLU A 1 102 ? 38.504 11.664 94.547 1.00 20.21 102 GLU A N 1
ATOM 782 C CA . GLU A 1 102 ? 38.546 10.885 93.318 1.00 18.77 102 GLU A CA 1
ATOM 783 C C . GLU A 1 102 ? 37.103 10.793 92.852 1.00 17.18 102 GLU A C 1
ATOM 784 O O . GLU A 1 102 ? 36.267 10.193 93.524 1.00 15.84 102 GLU A O 1
ATOM 790 N N . ILE A 1 103 ? 36.814 11.406 91.714 1.00 16.44 103 ILE A N 1
ATOM 791 C CA . ILE A 1 103 ? 35.470 11.402 91.166 1.00 17.16 103 ILE A CA 1
ATOM 792 C C . ILE A 1 103 ? 35.326 10.298 90.131 1.00 17.65 103 ILE A C 1
ATOM 793 O O . ILE A 1 103 ? 36.242 10.076 89.329 1.00 19.35 103 ILE A O 1
ATOM 798 N N . ARG A 1 104 ? 34.190 9.600 90.154 1.00 16.08 104 ARG A N 1
ATOM 799 C CA . ARG A 1 104 ? 33.926 8.530 89.188 1.00 16.29 104 ARG A CA 1
ATOM 800 C C . ARG A 1 104 ? 32.661 8.819 88.400 1.00 16.39 104 ARG A C 1
ATOM 801 O O . ARG A 1 104 ? 31.631 9.185 88.960 1.00 14.33 104 ARG A O 1
ATOM 809 N N . PHE A 1 105 ? 32.759 8.661 87.087 1.00 17.89 105 PHE A N 1
ATOM 810 C CA . PHE A 1 105 ? 31.636 8.884 86.194 1.00 17.11 105 PHE A CA 1
ATOM 811 C C . PHE A 1 105 ? 31.226 7.512 85.694 1.00 17.67 105 PHE A C 1
ATOM 812 O O . PHE A 1 105 ? 32.031 6.794 85.100 1.00 17.91 105 PHE A O 1
ATOM 820 N N . ILE A 1 106 ? 29.970 7.152 85.931 1.00 18.64 106 ILE A N 1
ATOM 821 C CA . ILE A 1 106 ? 29.466 5.843 85.545 1.00 17.80 106 ILE A CA 1
ATOM 822 C C . ILE A 1 106 ? 28.095 5.925 84.887 1.00 18.65 106 ILE A C 1
ATOM 823 O O . ILE A 1 106 ? 27.130 6.410 85.481 1.00 19.38 106 ILE A O 1
ATOM 828 N N . ILE A 1 107 ? 28.025 5.443 83.653 1.00 18.48 107 ILE A N 1
ATOM 829 C CA . ILE A 1 107 ? 26.790 5.446 82.879 1.00 19.81 107 ILE A CA 1
ATOM 830 C C . ILE A 1 107 ? 26.272 4.015 82.783 1.0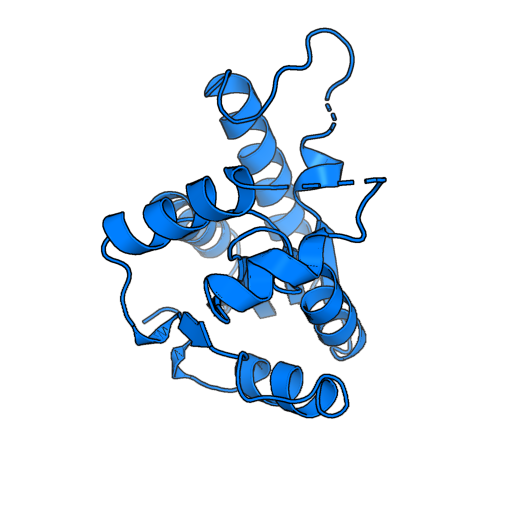0 20.22 107 ILE A C 1
ATOM 831 O O . ILE A 1 107 ? 26.821 3.197 82.043 1.00 19.56 107 ILE A O 1
ATOM 836 N N . LEU A 1 108 ? 25.228 3.704 83.540 1.00 21.02 108 LEU A N 1
ATOM 837 C CA . LEU A 1 108 ? 24.663 2.365 83.505 1.00 22.48 108 LEU A CA 1
ATOM 838 C C . LEU A 1 108 ? 23.844 2.196 82.223 1.00 25.97 108 LEU A C 1
ATOM 839 O O . LEU A 1 108 ? 23.002 3.036 81.900 1.00 25.31 108 LEU A O 1
ATOM 844 N N . TRP A 1 109 ? 24.122 1.120 81.489 1.00 29.22 109 TRP A N 1
ATOM 845 C CA . TRP A 1 109 ? 23.433 0.805 80.239 1.00 33.23 109 TRP A CA 1
ATOM 846 C C . TRP A 1 109 ? 23.052 -0.669 80.204 1.00 34.91 109 TRP A C 1
ATOM 847 O O . TRP A 1 109 ? 23.710 -1.500 80.826 1.00 35.78 109 TRP A O 1
ATOM 858 N N . THR A 1 110 ? 21.994 -0.999 79.474 1.00 36.98 110 THR A N 1
ATOM 859 C CA . THR A 1 110 ? 21.568 -2.389 79.377 1.00 38.99 110 THR A CA 1
ATOM 860 C C . THR A 1 110 ? 21.249 -2.805 77.952 1.00 39.96 110 THR A C 1
ATOM 861 O O . THR A 1 110 ? 22.065 -3.435 77.282 1.00 41.61 110 THR A O 1
ATOM 865 N N . ASN A 1 111 ? 20.061 -2.447 77.489 1.00 41.05 111 ASN A N 1
ATOM 866 C CA . ASN A 1 111 ? 19.630 -2.807 76.146 1.00 41.24 111 ASN A CA 1
ATOM 867 C C . ASN A 1 111 ? 18.334 -2.086 75.814 1.00 41.54 111 ASN A C 1
ATOM 868 O O . ASN A 1 111 ? 17.484 -1.880 76.683 1.00 41.54 111 ASN A O 1
ATOM 873 N N . ARG A 1 112 ? 18.187 -1.703 74.552 1.00 41.98 112 ARG A N 1
ATOM 874 C CA . ARG A 1 112 ? 16.994 -0.993 74.110 1.00 43.07 112 ARG A CA 1
ATOM 875 C C . ARG A 1 112 ? 15.731 -1.784 74.440 1.00 43.39 112 ARG A C 1
ATOM 876 O O . ARG A 1 112 ? 14.751 -1.221 74.927 1.00 43.96 112 ARG A O 1
ATOM 884 N N . GLU A 1 113 ? 15.750 -3.087 74.173 1.00 43.70 113 GLU A N 1
ATOM 885 C CA . GLU A 1 113 ? 14.587 -3.920 74.466 1.00 44.67 113 GLU A CA 1
ATOM 886 C C . GLU A 1 113 ? 14.379 -4.156 75.964 1.00 44.49 113 GLU A C 1
ATOM 887 O O . GLU A 1 113 ? 13.249 -4.323 76.422 1.00 44.19 113 GLU A O 1
ATOM 893 N N . GLU A 1 114 ? 15.468 -4.177 76.723 1.00 44.34 114 GLU A N 1
ATOM 894 C CA . GLU A 1 114 ? 15.373 -4.378 78.159 1.00 44.34 114 GLU A CA 1
ATOM 895 C C . GLU A 1 114 ? 14.595 -3.239 78.800 1.00 44.84 114 GLU A C 1
ATOM 896 O O . GLU A 1 114 ? 13.655 -3.468 79.561 1.00 46.02 114 GLU A O 1
ATOM 902 N N . LEU A 1 115 ? 14.985 -2.009 78.484 1.00 44.45 115 LEU A N 1
ATOM 903 C CA . LEU A 1 115 ? 14.321 -0.838 79.036 1.00 45.46 115 LEU A CA 1
ATOM 904 C C . LEU A 1 115 ? 12.863 -0.834 78.596 1.00 46.53 115 LEU A C 1
ATOM 905 O O . LEU A 1 115 ? 12.019 -0.175 79.204 1.00 46.63 115 LEU A O 1
ATOM 910 N N . LEU A 1 116 ? 12.583 -1.579 77.529 1.00 48.32 116 LEU A N 1
ATOM 911 C CA . LEU A 1 116 ? 11.235 -1.703 76.981 1.00 50.00 116 LEU A CA 1
ATOM 912 C C . LEU A 1 116 ? 10.312 -2.428 77.960 1.00 50.56 116 LEU A C 1
ATOM 913 O O . LEU A 1 116 ? 9.142 -2.076 78.100 1.00 51.08 116 LEU A O 1
ATOM 918 N N . ARG A 1 117 ? 10.840 -3.440 78.640 1.00 51.50 117 ARG A N 1
ATOM 919 C CA . ARG A 1 117 ? 10.041 -4.200 79.594 1.00 52.39 117 ARG A CA 1
ATOM 920 C C . ARG A 1 117 ? 10.202 -3.686 81.026 1.00 52.23 117 ARG A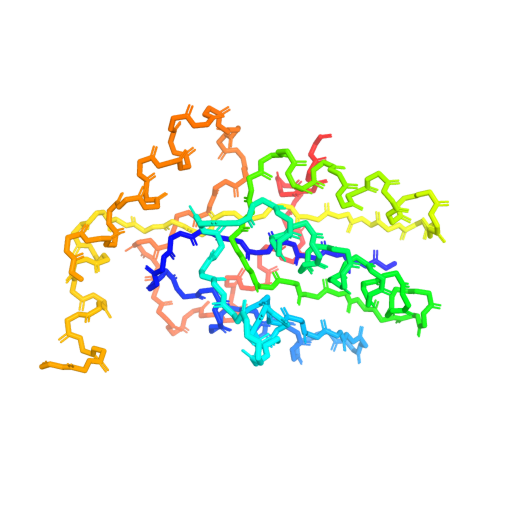 C 1
ATOM 921 O O . ARG A 1 117 ? 9.246 -3.686 81.808 1.00 51.12 117 ARG A O 1
ATOM 929 N N . ARG A 1 118 ? 11.411 -3.240 81.356 1.00 51.83 118 ARG A N 1
ATOM 930 C CA . ARG A 1 118 ? 11.706 -2.719 82.687 1.00 51.92 118 ARG A CA 1
ATOM 931 C C . ARG A 1 118 ? 10.707 -1.657 83.154 1.00 52.99 118 ARG A C 1
ATOM 932 O O . ARG A 1 118 ? 10.481 -1.501 84.356 1.00 53.71 118 ARG A O 1
ATOM 940 N N . ASP A 1 119 ? 10.104 -0.928 82.220 1.00 53.86 119 ASP A N 1
ATOM 941 C CA . ASP A 1 119 ? 9.151 0.108 82.609 1.00 54.76 119 ASP A CA 1
ATOM 942 C C . ASP A 1 119 ? 7.697 -0.300 82.399 1.00 54.96 119 ASP A C 1
ATOM 943 O O . ASP A 1 119 ? 6.778 0.421 82.794 1.00 55.46 119 ASP A O 1
ATOM 948 N N . ALA A 1 120 ? 7.483 -1.450 81.774 1.00 55.35 120 ALA A N 1
ATOM 949 C CA . ALA A 1 120 ? 6.127 -1.926 81.533 1.00 55.40 120 ALA A CA 1
ATOM 950 C C . ALA A 1 120 ? 5.413 -2.230 82.852 1.00 55.11 120 ALA A C 1
ATOM 951 O O . ALA A 1 120 ? 4.293 -2.748 82.853 1.00 54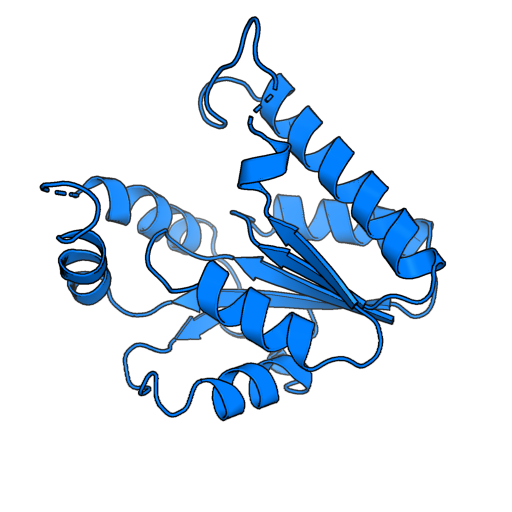.75 120 ALA A O 1
ATOM 953 N N . LEU A 1 121 ? 6.064 -1.916 83.971 1.00 54.18 121 LEU A N 1
ATOM 954 C CA . LEU A 1 121 ? 5.482 -2.155 85.288 1.00 54.05 121 LEU A CA 1
ATOM 955 C C . LEU A 1 121 ? 5.603 -0.937 86.198 1.00 55.11 121 LEU A C 1
ATOM 956 O O . LEU A 1 121 ? 5.768 -1.072 87.416 1.00 55.71 121 LEU A O 1
ATOM 961 N N . ARG A 1 122 ? 5.519 0.252 85.606 1.00 55.87 122 ARG A N 1
ATOM 962 C CA . ARG A 1 122 ? 5.619 1.497 86.366 1.00 56.48 122 ARG A CA 1
ATOM 963 C C . ARG A 1 122 ? 4.257 1.927 86.919 1.00 55.65 122 ARG A C 1
ATOM 964 O O . ARG A 1 122 ? 4.112 2.185 88.116 1.00 55.68 122 ARG A O 1
ATOM 972 N N . LYS A 1 123 ? 3.261 2.003 86.043 1.00 54.33 123 LYS A N 1
ATOM 973 C CA . LYS A 1 123 ? 1.920 2.395 86.452 1.00 52.85 123 LYS A CA 1
ATOM 974 C C . LYS A 1 123 ? 0.984 2.269 85.263 1.00 52.30 123 LYS A C 1
ATOM 975 O O . LYS A 1 123 ? 0.479 3.267 84.748 1.00 52.13 123 LYS A O 1
ATOM 981 N N . LYS A 1 124 ? 0.762 1.037 84.823 1.00 52.61 124 LYS A N 1
ATOM 982 C CA . LYS A 1 124 ? -0.116 0.786 83.689 1.00 53.32 124 LYS A CA 1
ATOM 983 C C . LYS A 1 124 ? -0.350 -0.712 83.507 1.00 53.30 124 LYS A C 1
ATOM 984 O O . LYS A 1 124 ? 0.597 -1.495 83.440 1.00 53.40 124 LYS A O 1
ATOM 990 N N . GLY A 1 129 ? 7.018 4.772 78.314 1.00 51.83 129 GLY A N 1
ATOM 991 C CA . GLY A 1 129 ? 7.078 3.870 77.180 1.00 51.46 129 GLY A CA 1
ATOM 992 C C . GLY A 1 129 ? 8.164 4.233 76.184 1.00 51.46 129 GLY A C 1
ATOM 993 O O . GLY A 1 129 ? 9.351 4.124 76.484 1.00 50.94 129 GLY A O 1
ATOM 994 N N . GLU A 1 130 ? 7.756 4.662 74.994 1.00 52.06 130 GLU A N 1
ATOM 995 C CA . GLU A 1 130 ? 8.695 5.047 73.939 1.00 52.60 130 GLU A CA 1
ATOM 996 C C . GLU A 1 130 ? 9.714 6.056 74.463 1.00 51.01 130 GLU A C 1
ATOM 997 O O . GLU A 1 130 ? 10.878 6.039 74.064 1.00 50.04 130 GLU A O 1
ATOM 1003 N N . ARG A 1 131 ? 9.250 6.930 75.356 1.00 50.27 131 ARG A N 1
ATOM 1004 C CA . ARG A 1 131 ? 10.063 7.979 75.969 1.00 49.73 131 ARG A CA 1
ATOM 1005 C C . ARG A 1 131 ? 11.325 7.433 76.637 1.00 48.74 131 ARG A C 1
ATOM 1006 O O . ARG A 1 131 ? 12.311 8.154 76.796 1.00 47.68 131 ARG A O 1
ATOM 1014 N N . CYS A 1 132 ? 11.298 6.164 77.029 1.00 48.33 132 CYS A N 1
ATOM 1015 C CA . CYS A 1 132 ? 12.462 5.561 77.666 1.00 49.99 132 CYS A CA 1
ATOM 1016 C C . CYS A 1 132 ? 13.644 5.504 76.703 1.00 49.26 132 CYS A C 1
ATOM 1017 O O . CYS A 1 132 ? 14.764 5.177 77.101 1.00 50.03 132 CYS A O 1
ATOM 1020 N N . LEU A 1 133 ? 13.389 5.825 75.438 1.00 47.48 133 LEU A N 1
ATOM 1021 C CA . LEU A 1 133 ? 14.432 5.816 74.419 1.00 45.62 133 LEU A CA 1
ATOM 1022 C C . LEU A 1 133 ? 15.003 7.208 74.183 1.00 44.01 133 LEU A C 1
ATOM 1023 O O . LEU A 1 133 ? 16.113 7.353 73.673 1.00 43.70 133 LEU A O 1
ATOM 1028 N N . GLU A 1 134 ? 14.243 8.229 74.557 1.00 42.90 134 GLU A N 1
ATOM 1029 C CA . GLU A 1 134 ? 14.678 9.606 74.365 1.00 42.78 134 GLU A CA 1
ATOM 1030 C C . GLU A 1 134 ? 16.009 9.860 75.055 1.00 40.14 134 GLU A C 1
ATOM 1031 O O . GLU A 1 134 ? 16.912 10.452 74.468 1.00 40.07 134 GLU A O 1
ATOM 1037 N N . LEU A 1 135 ? 16.129 9.411 76.300 1.00 37.42 135 LEU A N 1
ATOM 1038 C CA . LEU A 1 135 ? 17.365 9.582 77.045 1.00 35.49 135 LEU A CA 1
ATOM 1039 C C . LEU A 1 135 ? 18.459 8.667 76.498 1.00 34.95 135 LEU A C 1
ATOM 1040 O O . LEU A 1 135 ? 19.643 8.985 76.586 1.00 36.42 135 LEU A O 1
ATOM 1045 N N . VAL A 1 136 ? 18.065 7.535 75.925 1.00 34.18 136 VAL A N 1
ATOM 1046 C CA . VAL A 1 136 ? 19.033 6.596 75.371 1.00 34.37 136 VAL A CA 1
ATOM 1047 C C . VAL A 1 136 ? 19.855 7.219 74.248 1.00 35.20 136 VAL A C 1
ATOM 1048 O O . VAL A 1 136 ? 21.082 7.225 74.300 1.00 34.41 136 VAL A O 1
ATOM 1052 N N . GLU A 1 137 ? 19.172 7.733 73.231 1.00 36.66 137 GLU A N 1
ATOM 1053 C CA . GLU A 1 137 ? 19.846 8.356 72.103 1.00 38.66 137 GLU A CA 1
ATOM 1054 C C . GLU A 1 137 ? 20.599 9.626 72.493 1.00 38.81 137 GLU A C 1
ATOM 1055 O O . GLU A 1 137 ? 21.486 10.066 71.764 1.00 40.33 137 GLU A O 1
ATOM 1061 N N . GLU A 1 138 ? 20.251 10.224 73.629 1.00 38.49 138 GLU A N 1
ATOM 1062 C CA . GLU A 1 138 ? 20.947 11.430 74.073 1.00 39.47 138 GLU A CA 1
ATOM 1063 C C . GLU A 1 138 ? 22.375 11.094 74.501 1.00 39.41 138 GLU A C 1
ATOM 1064 O O . GLU A 1 138 ? 23.328 11.756 74.088 1.00 38.04 138 GLU A O 1
ATOM 1070 N N . PHE A 1 139 ? 22.517 10.055 75.318 1.00 39.17 139 PHE A N 1
ATOM 1071 C CA . PHE A 1 139 ? 23.830 9.622 75.784 1.00 39.35 139 PHE A CA 1
ATOM 1072 C C . PHE A 1 139 ? 24.728 9.213 74.624 1.00 40.93 139 PHE A C 1
ATOM 1073 O O . PHE A 1 139 ? 25.925 9.505 74.618 1.00 41.31 139 PHE A O 1
ATOM 1081 N N . GLU A 1 140 ? 24.144 8.536 73.641 1.00 42.78 140 GLU A N 1
ATOM 1082 C CA . GLU A 1 140 ? 24.892 8.091 72.475 1.00 45.39 140 GLU A CA 1
ATOM 1083 C C . GLU A 1 140 ? 25.413 9.265 71.651 1.00 45.38 140 GLU A C 1
ATOM 1084 O O . GLU A 1 140 ? 26.608 9.355 71.382 1.00 46.86 140 GLU A O 1
ATOM 1090 N N . SER A 1 141 ? 24.512 10.161 71.257 1.00 45.19 141 SER A N 1
ATOM 1091 C CA . SER A 1 141 ? 24.876 11.321 70.450 1.00 44.79 141 SER A CA 1
ATOM 1092 C C . SER A 1 141 ? 25.883 12.231 71.136 1.00 44.93 141 SER A C 1
ATOM 1093 O O . SER A 1 141 ? 26.612 12.967 70.472 1.00 44.76 141 SER A O 1
ATOM 1096 N N . LYS A 1 142 ? 25.925 12.186 72.463 1.00 44.94 142 LYS A N 1
ATOM 1097 C CA . LYS A 1 142 ? 26.857 13.028 73.199 1.00 45.63 142 LYS A CA 1
ATOM 1098 C C . LYS A 1 142 ? 28.308 12.605 73.004 1.00 45.14 142 LYS A C 1
ATOM 1099 O O . LYS A 1 142 ? 29.218 13.242 73.531 1.00 46.43 142 LYS A O 1
ATOM 1105 N N . GLY A 1 143 ? 28.520 11.536 72.242 1.00 44.05 143 GLY A N 1
ATOM 1106 C CA . GLY A 1 143 ? 29.869 11.056 71.996 1.00 42.37 143 GLY A CA 1
ATOM 1107 C C . GLY A 1 143 ? 30.695 10.905 73.261 1.00 41.38 143 GLY A C 1
ATOM 1108 O O . GLY A 1 143 ? 31.786 11.464 73.371 1.00 41.94 143 GLY A O 1
ATOM 1109 N N . ILE A 1 144 ? 30.171 10.143 74.215 1.00 39.72 144 ILE A N 1
ATOM 1110 C CA . ILE A 1 144 ? 30.844 9.907 75.487 1.00 37.59 144 ILE A CA 1
ATOM 1111 C C . ILE A 1 144 ? 31.842 8.755 75.369 1.00 36.92 144 ILE A C 1
ATOM 1112 O O . ILE A 1 144 ? 31.608 7.791 74.640 1.00 37.83 144 ILE A O 1
ATOM 1117 N N . ASP A 1 145 ? 32.961 8.860 76.075 1.00 36.51 145 ASP A N 1
ATOM 1118 C CA . ASP A 1 145 ? 33.977 7.812 76.043 1.00 37.91 145 ASP A CA 1
ATOM 1119 C C . ASP A 1 145 ? 33.335 6.482 76.448 1.00 38.16 145 ASP A C 1
ATOM 1120 O O . ASP A 1 145 ? 32.418 6.456 77.268 1.00 37.51 145 ASP A O 1
ATOM 1125 N N . GLU A 1 146 ? 33.824 5.381 75.885 1.00 38.31 146 GLU A N 1
ATOM 1126 C CA . GLU A 1 146 ? 33.267 4.062 76.181 1.00 38.02 146 GLU A CA 1
ATOM 1127 C C . GLU A 1 146 ? 33.685 3.457 77.525 1.00 35.93 146 GLU A C 1
ATOM 1128 O O . GLU A 1 146 ? 33.127 2.445 77.941 1.00 36.34 146 GLU A O 1
ATOM 1134 N N . ARG A 1 147 ? 34.649 4.077 78.202 1.00 33.86 147 ARG A N 1
ATOM 1135 C CA . ARG A 1 147 ? 35.142 3.577 79.491 1.00 31.29 147 ARG A CA 1
ATOM 1136 C C . ARG A 1 147 ? 34.202 3.912 80.650 1.00 28.88 147 ARG A C 1
ATOM 1137 O O . ARG A 1 147 ? 34.289 3.316 81.727 1.00 28.39 147 ARG A O 1
ATOM 1145 N N . TYR A 1 148 ? 33.320 4.882 80.428 1.00 26.05 148 TYR A N 1
ATOM 1146 C CA . TYR A 1 148 ? 32.388 5.310 81.456 1.00 25.39 148 TYR A CA 1
ATOM 1147 C C . TYR A 1 148 ? 31.105 4.495 81.433 1.00 24.92 148 TYR A C 1
ATOM 1148 O O . TYR A 1 148 ? 30.358 4.476 82.407 1.00 26.40 148 TYR A O 1
ATOM 1157 N N . PHE A 1 149 ? 30.846 3.822 80.321 1.00 24.16 149 PHE A N 1
ATOM 1158 C CA . PHE A 1 149 ? 29.648 3.011 80.218 1.00 24.43 149 PHE A CA 1
ATOM 1159 C C . PHE A 1 149 ? 29.856 1.687 80.935 1.00 24.50 149 PHE A C 1
ATOM 1160 O O . PHE A 1 149 ? 30.952 1.122 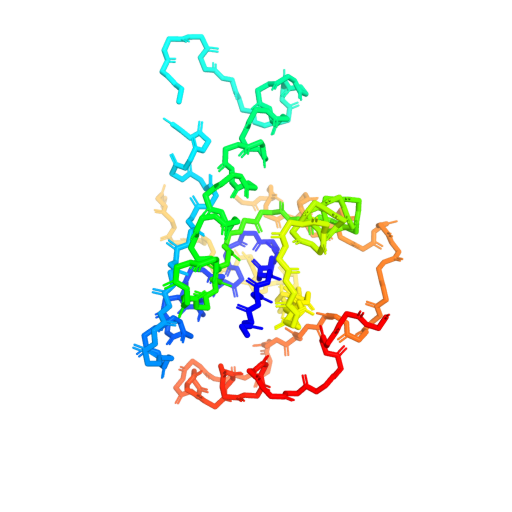80.921 1.00 24.31 149 PHE A O 1
ATOM 1168 N N . TYR A 1 150 ? 28.795 1.211 81.579 1.00 25.08 150 TYR A N 1
ATOM 1169 C CA . TYR A 1 150 ? 28.814 -0.052 82.303 1.00 26.15 150 TYR A CA 1
ATOM 1170 C C . TYR A 1 150 ? 27.552 -0.810 81.917 1.00 27.31 150 TYR A C 1
ATOM 1171 O O . TYR A 1 150 ? 26.498 -0.634 82.537 1.00 27.64 150 TYR A O 1
ATOM 1180 N N . ASN A 1 151 ? 27.661 -1.646 80.889 1.00 28.61 151 ASN A N 1
ATOM 1181 C CA . ASN A 1 151 ? 26.522 -2.427 80.403 1.00 29.42 151 ASN A CA 1
ATOM 1182 C C . ASN A 1 151 ? 26.215 -3.607 81.321 1.00 28.95 151 ASN A C 1
ATOM 1183 O O . ASN A 1 151 ? 27.040 -4.505 81.496 1.00 27.97 151 ASN A O 1
ATOM 1188 N N . THR A 1 152 ? 25.025 -3.609 81.903 1.00 28.45 152 THR A N 1
ATOM 1189 C CA . THR A 1 152 ? 24.648 -4.691 82.798 1.00 31.07 152 THR A CA 1
ATOM 1190 C C . THR A 1 152 ? 23.480 -5.494 82.244 1.00 32.03 152 THR A C 1
ATOM 1191 O O . THR A 1 152 ? 22.692 -6.061 83.002 1.00 31.87 152 THR A O 1
ATOM 1195 N N . SER A 1 153 ? 23.379 -5.548 80.919 1.00 32.88 153 SER A N 1
ATOM 1196 C CA . SER A 1 153 ? 22.301 -6.288 80.278 1.00 35.39 153 SER A CA 1
ATOM 1197 C C . SER A 1 153 ? 22.532 -7.795 80.386 1.00 36.88 153 SER A C 1
ATOM 1198 O O . SER A 1 153 ? 21.589 -8.585 80.308 1.00 38.14 153 SER A O 1
ATOM 1201 N N . HIS A 1 154 ? 23.787 -8.193 80.569 1.00 37.54 154 HIS A N 1
ATOM 1202 C CA . HIS A 1 154 ? 24.110 -9.607 80.702 1.00 38.24 154 HIS A CA 1
ATOM 1203 C C . HIS A 1 154 ? 24.323 -10.035 82.155 1.00 36.67 154 HIS A C 1
ATOM 1204 O O . HIS A 1 154 ? 24.555 -11.211 82.426 1.00 36.97 154 HIS A O 1
ATOM 1211 N N . LEU A 1 155 ? 24.254 -9.091 83.090 1.00 34.50 155 LEU A N 1
ATOM 1212 C CA . LEU A 1 155 ? 24.431 -9.436 84.497 1.00 31.70 155 LEU A CA 1
ATOM 1213 C C . LEU A 1 155 ? 23.104 -9.813 85.158 1.00 30.04 155 LEU A C 1
ATOM 1214 O O . LEU A 1 155 ? 22.026 -9.609 84.595 1.00 28.24 155 LEU A O 1
ATOM 1219 N N . GLN A 1 156 ? 23.205 -10.383 86.353 1.00 29.17 156 GLN A N 1
ATOM 1220 C CA . GLN A 1 156 ? 22.045 -10.808 87.128 1.00 27.33 156 GLN A CA 1
ATOM 1221 C C . GLN A 1 156 ? 21.901 -9.900 88.343 1.00 25.16 156 GLN A C 1
ATOM 1222 O O . GLN A 1 156 ? 22.895 -9.497 88.938 1.00 23.32 156 GLN A O 1
ATOM 1228 N N . PRO A 1 157 ? 20.659 -9.555 88.716 1.00 23.92 157 PRO A N 1
ATOM 1229 C CA . PRO A 1 157 ? 20.412 -8.688 89.875 1.00 23.20 157 PRO A CA 1
ATOM 1230 C C . PRO A 1 157 ? 20.907 -9.337 91.171 1.00 22.87 157 PRO A C 1
ATOM 1231 O O . PRO A 1 157 ? 21.171 -8.663 92.169 1.00 20.69 157 PRO A O 1
ATOM 1235 N N . THR A 1 158 ? 21.042 -10.656 91.135 1.00 22.37 158 THR A N 1
ATOM 1236 C CA . THR A 1 158 ? 21.506 -11.409 92.283 1.00 22.27 158 THR A CA 1
ATOM 1237 C C . THR A 1 158 ? 23.022 -11.227 92.454 1.00 22.40 158 THR A C 1
ATOM 1238 O O . THR A 1 158 ? 23.634 -11.814 93.342 1.00 22.35 158 THR A O 1
ATOM 1242 N N . ASN A 1 159 ? 23.617 -10.404 91.593 1.00 22.83 159 ASN A N 1
ATOM 1243 C CA . ASN A 1 159 ? 25.047 -10.124 91.640 1.00 23.35 159 ASN A CA 1
ATOM 1244 C C . ASN A 1 159 ? 25.260 -8.635 91.903 1.00 22.93 159 ASN A C 1
ATOM 1245 O O . ASN A 1 159 ? 26.359 -8.099 91.711 1.00 21.70 159 ASN A O 1
ATOM 1250 N N . LEU A 1 160 ? 24.196 -7.979 92.358 1.00 20.21 160 LEU A N 1
ATOM 1251 C CA . LEU A 1 160 ? 24.229 -6.555 92.659 1.00 19.59 160 LEU A CA 1
ATOM 1252 C C . LEU A 1 160 ? 25.435 -6.133 93.499 1.00 19.21 160 LEU A C 1
ATOM 1253 O O . LEU A 1 160 ? 26.059 -5.115 93.205 1.00 19.01 160 LEU A O 1
ATOM 1258 N N . ASN A 1 161 ? 25.772 -6.901 94.535 1.00 18.76 161 ASN A N 1
ATOM 1259 C CA . ASN A 1 161 ? 26.923 -6.548 95.372 1.00 19.81 161 ASN A CA 1
ATOM 1260 C C . ASN A 1 161 ? 28.260 -6.616 94.634 1.00 20.69 161 ASN A C 1
ATOM 1261 O O . ASN A 1 161 ? 29.191 -5.887 94.970 1.00 20.55 161 ASN A O 1
ATOM 1266 N N . ASP A 1 162 ? 28.363 -7.479 93.627 1.00 22.08 162 ASP A N 1
ATOM 1267 C CA . ASP A 1 162 ? 29.605 -7.572 92.868 1.00 23.27 162 ASP A CA 1
ATOM 1268 C C . ASP A 1 162 ? 29.734 -6.349 91.972 1.00 23.44 162 ASP A C 1
ATOM 1269 O O . ASP A 1 162 ? 30.810 -5.761 91.862 1.00 23.63 162 ASP A O 1
ATOM 1274 N N . ILE A 1 163 ? 28.628 -5.979 91.330 1.00 23.59 163 ILE A N 1
ATOM 1275 C CA . ILE A 1 163 ? 28.582 -4.816 90.449 1.00 24.08 163 ILE A CA 1
ATOM 1276 C C . ILE A 1 163 ? 29.036 -3.554 91.183 1.00 24.38 163 ILE A C 1
ATOM 1277 O O . ILE A 1 163 ? 29.917 -2.838 90.713 1.00 23.93 163 ILE A O 1
ATOM 1282 N N . VAL A 1 164 ? 28.431 -3.285 92.336 1.00 25.76 164 VAL A N 1
ATOM 1283 C CA . VAL A 1 164 ? 28.788 -2.103 93.108 1.00 28.57 164 VAL A CA 1
ATOM 1284 C C . VAL A 1 164 ? 30.213 -2.219 93.650 1.00 30.07 164 VAL A C 1
ATOM 1285 O O . VAL A 1 164 ? 30.859 -1.217 93.947 1.00 31.62 164 VAL A O 1
ATOM 1289 N N . LYS A 1 165 ? 30.693 -3.450 93.777 1.00 31.88 165 LYS A N 1
ATOM 1290 C CA . LYS A 1 165 ? 32.037 -3.708 94.272 1.00 32.04 165 LYS A CA 1
ATOM 1291 C C . LYS A 1 165 ? 33.017 -3.344 93.164 1.00 32.34 165 LYS A C 1
ATOM 1292 O O . LYS A 1 165 ? 34.106 -2.837 93.419 1.00 31.96 165 LYS A O 1
ATOM 1298 N N . ASN A 1 166 ? 32.615 -3.602 91.927 1.00 32.26 166 ASN A N 1
ATOM 1299 C CA . ASN A 1 166 ? 33.464 -3.309 90.791 1.00 33.85 166 ASN A CA 1
ATOM 1300 C C . ASN A 1 166 ? 33.608 -1.820 90.529 1.00 35.11 166 ASN A C 1
ATOM 1301 O O . ASN A 1 166 ? 34.714 -1.279 90.563 1.00 35.87 166 ASN A O 1
ATOM 1306 N N . LEU A 1 167 ? 32.484 -1.159 90.268 1.00 36.18 167 LEU A N 1
ATOM 1307 C CA . LEU A 1 167 ? 32.487 0.271 89.984 1.00 35.72 167 LEU A CA 1
ATOM 1308 C C . LEU A 1 167 ? 33.015 1.098 91.147 1.00 34.84 167 LEU A C 1
ATOM 1309 O O . LEU A 1 167 ? 33.253 2.296 91.005 1.00 34.91 167 LEU A O 1
ATOM 1314 N N . LYS A 1 168 ? 33.221 0.461 92.293 1.00 34.37 168 LYS A N 1
ATOM 1315 C CA . LYS A 1 168 ? 33.735 1.178 93.452 1.00 34.37 168 LYS A CA 1
ATOM 1316 C C . LYS A 1 168 ? 35.252 1.288 93.393 1.00 34.33 168 LYS A C 1
ATOM 1317 O O . LYS A 1 168 ? 35.833 2.250 93.888 1.00 34.55 168 LYS A O 1
ATOM 1323 N N . THR A 1 169 ? 35.889 0.303 92.772 1.00 34.70 169 THR A N 1
ATOM 1324 C CA . THR A 1 169 ? 37.341 0.282 92.684 1.00 35.70 169 THR A CA 1
ATOM 1325 C C . THR A 1 169 ? 37.874 0.286 91.257 1.00 36.26 169 THR A C 1
ATOM 1326 O O . THR A 1 169 ? 39.022 0.671 91.018 1.00 37.22 169 THR A O 1
ATOM 1330 N N . ASN A 1 170 ? 37.044 -0.139 90.309 1.00 35.66 170 ASN A N 1
ATOM 1331 C CA . ASN A 1 170 ? 37.467 -0.178 88.917 1.00 35.55 170 ASN A CA 1
ATOM 1332 C C . ASN A 1 170 ? 37.970 1.209 88.512 1.00 36.03 170 ASN A C 1
ATOM 1333 O O . ASN A 1 170 ? 37.261 2.201 88.651 1.00 36.19 170 ASN A O 1
ATOM 1338 N N . PRO A 1 171 ? 39.208 1.292 88.007 1.00 36.19 171 PRO A N 1
ATOM 1339 C CA . PRO A 1 171 ? 39.803 2.566 87.592 1.00 35.57 171 PRO A CA 1
ATOM 1340 C C . PRO A 1 171 ? 39.282 3.155 86.287 1.00 34.97 171 PRO A C 1
ATOM 1341 O O . PRO A 1 171 ? 39.461 4.343 86.030 1.00 34.59 171 PRO A O 1
ATOM 1345 N N . ARG A 1 172 ? 38.634 2.334 85.470 1.00 34.60 172 ARG A N 1
ATOM 1346 C CA . ARG A 1 172 ? 38.109 2.803 84.191 1.00 34.99 172 ARG A CA 1
ATOM 1347 C C . ARG A 1 172 ? 37.130 3.968 84.361 1.00 34.57 172 ARG A C 1
ATOM 1348 O O . ARG A 1 172 ? 37.016 4.820 83.482 1.00 33.59 172 ARG A O 1
ATOM 1356 N N . PHE A 1 173 ? 36.427 4.004 85.488 1.00 34.31 173 PHE A N 1
ATOM 1357 C CA . PHE A 1 173 ? 35.461 5.070 85.735 1.00 35.71 173 PHE A CA 1
ATOM 1358 C C . PHE A 1 173 ? 36.093 6.248 86.469 1.00 37.52 173 PHE A C 1
ATOM 1359 O O . PHE A 1 173 ? 35.445 7.274 86.677 1.00 37.22 173 PHE A O 1
ATOM 1367 N N . ILE A 1 174 ? 37.360 6.102 86.844 1.00 39.84 174 ILE A N 1
ATOM 1368 C CA . ILE A 1 174 ? 38.070 7.136 87.589 1.00 43.15 174 ILE A CA 1
ATOM 1369 C C . ILE A 1 174 ? 38.030 8.514 86.932 1.00 44.77 174 ILE A C 1
ATOM 1370 O O . ILE A 1 174 ? 38.717 9.438 87.371 1.00 45.71 174 ILE A O 1
ATOM 1375 N N . PHE A 1 175 ? 37.225 8.646 85.882 1.00 46.13 175 PHE A N 1
ATOM 1376 C CA . PHE A 1 175 ? 37.071 9.910 85.166 1.00 47.80 175 PHE A CA 1
ATOM 1377 C C . PHE A 1 175 ? 38.411 10.394 84.631 1.00 51.01 175 PHE A C 1
ATOM 1378 O O . PHE A 1 175 ? 38.911 11.459 85.026 1.00 50.42 175 PHE A O 1
ATOM 1386 N N . CYS A 1 176 ? 38.985 9.597 83.733 1.00 53.41 176 CYS A N 1
ATOM 1387 C CA . CYS A 1 176 ? 40.270 9.902 83.112 1.00 55.66 176 CYS A CA 1
ATOM 1388 C C . CYS A 1 176 ? 40.337 11.365 82.668 1.00 56.10 176 CYS A C 1
ATOM 1389 O O . CYS A 1 176 ? 41.067 12.165 83.253 1.00 56.24 176 CYS A O 1
#

InterPro domains:
  IPR006001 Carbohydrate kinase, thermoresistant glucokinase [cd02021] (4-167)
  IPR027417 P-loop containing nucleoside triphosphate hydrolase [G3DSA:3.40.50.300] (1-176)
  IPR027417 P-loop containing nucleoside triphosphate hydrolase [SSF52540] (2-164)

Nearest PDB structures (foldseek):
  2bdt-assembly1_A-2  TM=1.006E+00  e=1.311E-33  Halalkalibacterium halodurans C-125
  2vli-assembly2_B-2  TM=6.899E-01  e=7.995E-07  Deinococcus radiodurans R1 = ATCC 13939 = DSM 20539
  2iyr-assembly1_A  TM=5.829E-01  e=7.346E-05  Mycobacterium tuberculosis H37Rv
  2iyv-assembly1_A  TM=5.613E-01  e=6.100E-05  Mycobacterium tuberculosis H37Rv
  1zen-assembly1_A-2  TM=3.324E-01  e=2.276E+00  Escherichia coli

Solvent-accessible surface area: 9841 Å² total

B-factor: mean 27.14, std 13.28, range [1.0, 74.36]

Secondary structure (DSSP, 8-state):
-EEEEEE-STTSSHHHHHHHHHHHSSSEEEEEHHHHH---TT---GGG-HHHHHHHHHHHHHHHHHHHHTT-EEEEES---HHHHHHHHHHHHHH-SS-EEEEEEEE--HHHHHHHTTTS---GGGGHHHHHHHHTT--TTSEEE-SSS-GGGHHHHHHHHHH-GGGS--